Protein AF-E6WS36-F1 (afdb_monomer_lite)

Foldseek 3Di:
DDDDDDDDDDDDDDPPDPPPPVPDPPVVVLVVVLVVLLVLQLPQPVLLVVQDDDPVLVVQLVVCVVVVVPVSNVVSSSVSSSVSLVVQLVVQCVVPVPDDSSRSSVVVSVVRD

Radius of gyration: 26.4 Å; chains: 1; bounding box: 35×74×73 Å

pLDDT: mean 83.9, std 20.29, range [36.88, 98.44]

Sequence (113 aa):
MTALAYHRMPGFGDLSGPRDPQNAPLGDYEADRDAELRDQLAHSPALLGEVALSEDEAQAAARLLRTGDAVGFMALFRTAVDRHIGELVEVRQNDKPWLSESEAVEQLAGVYA

Organism: Pseudoxanthomonas suwonensis (strain 11-1) (NCBI:txid743721)

Structure (mmCIF, N/CA/C/O backbone):
data_AF-E6WS36-F1
#
_entry.id   AF-E6WS36-F1
#
loop_
_atom_site.group_PDB
_atom_site.id
_atom_site.type_symbol
_atom_site.label_atom_id
_atom_site.label_alt_id
_atom_site.label_comp_id
_atom_site.label_asym_id
_atom_site.label_entity_id
_atom_site.label_seq_id
_atom_site.pdbx_PDB_ins_code
_atom_site.Cartn_x
_atom_site.Cartn_y
_atom_site.Cartn_z
_atom_site.occupancy
_atom_site.B_iso_or_equiv
_atom_site.auth_seq_id
_atom_site.auth_comp_id
_atom_site.auth_asym_id
_atom_site.auth_atom_id
_atom_site.pdbx_PDB_model_num
ATOM 1 N N . MET A 1 1 ? 1.726 62.993 -54.994 1.00 44.94 1 MET A N 1
ATOM 2 C CA . MET A 1 1 ? 1.450 63.362 -53.591 1.00 44.94 1 MET A CA 1
ATOM 3 C C . MET A 1 1 ? 0.023 62.961 -53.292 1.00 44.94 1 MET A C 1
ATOM 5 O O . MET A 1 1 ? -0.885 63.592 -53.814 1.00 44.94 1 MET A O 1
ATOM 9 N N . THR A 1 2 ? -0.173 61.899 -52.521 1.00 36.88 2 THR A N 1
ATOM 10 C CA . THR A 1 2 ? -1.513 61.409 -52.188 1.00 36.88 2 THR A CA 1
ATOM 11 C C . THR A 1 2 ? -1.485 60.895 -50.759 1.00 36.88 2 THR A C 1
ATOM 13 O O . THR A 1 2 ? -0.792 59.933 -50.442 1.00 36.88 2 THR A O 1
ATOM 16 N N . ALA A 1 3 ? -2.194 61.621 -49.900 1.00 44.12 3 ALA A N 1
ATOM 17 C CA . ALA A 1 3 ? -2.509 61.246 -48.535 1.00 44.12 3 ALA A CA 1
ATOM 18 C C . ALA A 1 3 ? -3.528 60.098 -48.543 1.00 44.12 3 ALA A C 1
ATOM 20 O O . ALA A 1 3 ? -4.444 60.104 -49.365 1.00 44.12 3 ALA A O 1
ATOM 21 N N . LEU A 1 4 ? -3.407 59.155 -47.607 1.00 43.53 4 LEU A N 1
ATOM 22 C CA . LEU A 1 4 ? -4.475 58.210 -47.295 1.00 43.53 4 LEU A CA 1
ATOM 23 C C . LEU A 1 4 ? -4.832 58.334 -45.813 1.00 43.53 4 LEU A C 1
ATOM 25 O O . LEU A 1 4 ? -4.012 58.078 -44.934 1.00 43.53 4 LEU A O 1
ATOM 29 N N . ALA A 1 5 ? -6.064 58.772 -45.570 1.00 41.62 5 ALA A N 1
ATOM 30 C CA . ALA A 1 5 ? -6.699 58.825 -44.267 1.00 41.62 5 ALA A CA 1
ATOM 31 C C . ALA A 1 5 ? -7.524 57.544 -44.019 1.00 41.62 5 ALA A C 1
ATOM 33 O O . ALA A 1 5 ? -8.239 57.087 -44.905 1.00 41.62 5 ALA A O 1
ATOM 34 N N . TYR A 1 6 ? -7.372 57.007 -42.803 1.00 48.12 6 TYR A N 1
ATOM 35 C CA . TYR A 1 6 ? -8.276 56.220 -41.944 1.00 48.12 6 TYR A CA 1
ATOM 36 C C . TYR A 1 6 ? -9.498 55.473 -42.523 1.00 48.12 6 TYR A C 1
ATOM 38 O O . TYR A 1 6 ? -10.402 56.109 -43.047 1.00 48.12 6 TYR A O 1
ATOM 46 N N . HIS A 1 7 ? -9.635 54.173 -42.180 1.00 45.34 7 HIS A N 1
ATOM 47 C CA . HIS A 1 7 ? -10.832 53.617 -41.500 1.00 45.34 7 HIS A CA 1
ATOM 48 C C . HIS A 1 7 ? -10.666 52.161 -40.957 1.00 45.34 7 HIS A C 1
ATOM 50 O O . HIS A 1 7 ? -10.481 51.226 -41.720 1.00 45.34 7 HIS A O 1
ATOM 56 N N . ARG A 1 8 ? -10.815 52.017 -39.621 1.00 38.88 8 ARG A N 1
ATOM 57 C CA . ARG A 1 8 ? -11.668 51.073 -38.832 1.00 38.88 8 ARG A CA 1
ATOM 58 C C . ARG A 1 8 ? -11.506 49.515 -38.910 1.00 38.88 8 ARG A C 1
ATOM 60 O O . ARG A 1 8 ? -11.895 48.897 -39.886 1.00 38.88 8 ARG A O 1
ATOM 67 N N . MET A 1 9 ? -11.045 48.951 -37.769 1.00 41.97 9 MET A N 1
ATOM 68 C CA . MET A 1 9 ? -11.183 47.616 -37.084 1.00 41.97 9 MET A CA 1
ATOM 69 C C . MET A 1 9 ? -12.448 46.744 -37.358 1.00 41.97 9 MET A C 1
ATOM 71 O O . MET A 1 9 ? -13.386 47.309 -37.918 1.00 41.97 9 MET A O 1
ATOM 75 N N . PRO A 1 10 ? -12.658 45.514 -36.779 1.00 52.25 10 PRO A N 1
ATOM 76 C CA . PRO A 1 10 ? -11.803 44.467 -36.145 1.00 52.25 10 PRO A CA 1
ATOM 77 C C . PRO A 1 10 ? -12.111 43.018 -36.656 1.00 52.25 10 PRO A C 1
ATOM 79 O O . PRO A 1 10 ? -13.050 42.808 -37.418 1.00 52.25 10 PRO A O 1
ATOM 82 N N . GLY A 1 11 ? -11.398 41.988 -36.174 1.00 39.59 11 GLY A N 1
ATOM 83 C CA . GLY A 1 11 ? -11.785 40.581 -36.383 1.00 39.59 11 GLY A CA 1
ATOM 84 C C . GLY A 1 11 ? -11.243 39.636 -35.310 1.00 39.59 11 GLY A C 1
ATOM 85 O O . GLY A 1 11 ? -10.145 39.110 -35.449 1.00 39.59 11 GLY A O 1
ATOM 86 N N . PHE A 1 12 ? -12.021 39.432 -34.243 1.00 51.44 12 PHE A N 1
ATOM 87 C CA . PHE A 1 12 ? -11.914 38.270 -33.357 1.00 51.44 12 PHE A CA 1
ATOM 88 C C . PHE A 1 12 ? -12.264 37.019 -34.178 1.00 51.44 12 PHE A C 1
ATOM 90 O O . PHE A 1 12 ? -13.404 36.876 -34.614 1.00 51.44 12 PHE A O 1
ATOM 97 N N . GLY A 1 13 ? -11.285 36.147 -34.407 1.00 44.06 13 GLY A N 1
ATOM 98 C CA . GLY A 1 13 ? -11.442 34.879 -35.116 1.00 44.06 13 GLY A CA 1
ATOM 99 C C . GLY A 1 13 ? -10.904 33.731 -34.271 1.00 44.06 13 GLY A C 1
ATOM 100 O O . GLY A 1 13 ? -9.740 33.378 -34.387 1.00 44.06 13 GLY A O 1
ATOM 101 N N . ASP A 1 14 ? -11.752 33.255 -33.364 1.00 48.16 14 ASP A N 1
ATOM 102 C CA . ASP A 1 14 ? -11.977 31.843 -33.032 1.00 48.16 14 ASP A CA 1
ATOM 103 C C . ASP A 1 14 ? -10.760 30.883 -33.061 1.00 48.16 14 ASP A C 1
ATOM 105 O O . ASP A 1 14 ? -10.421 30.302 -34.089 1.00 48.16 14 ASP A O 1
ATOM 109 N N . LEU A 1 15 ? -10.142 30.643 -31.895 1.00 53.25 15 LEU A N 1
ATOM 110 C CA . LEU A 1 15 ? -9.179 29.549 -31.670 1.00 53.25 15 LEU A CA 1
ATOM 111 C C . LEU A 1 15 ? -9.887 28.206 -31.399 1.00 53.25 15 LEU A C 1
ATOM 113 O O . LEU A 1 15 ? -9.475 27.440 -30.529 1.00 53.25 15 LEU A O 1
ATOM 117 N N . SER A 1 16 ? -10.949 27.905 -32.142 1.00 54.34 16 SER A N 1
ATOM 118 C CA . SER A 1 16 ? -11.643 26.614 -32.082 1.00 54.34 16 SER A CA 1
ATOM 119 C C . SER A 1 16 ? -11.206 25.732 -33.252 1.00 54.34 16 SER A C 1
ATOM 121 O O . SER A 1 16 ? -11.993 25.380 -34.127 1.00 54.34 16 SER A O 1
ATOM 123 N N . GLY A 1 17 ? -9.914 25.397 -33.295 1.00 52.03 17 GLY A N 1
ATOM 124 C CA . GLY A 1 17 ? -9.429 24.298 -34.130 1.00 52.03 17 GLY A CA 1
ATOM 125 C C . GLY A 1 17 ? -9.800 22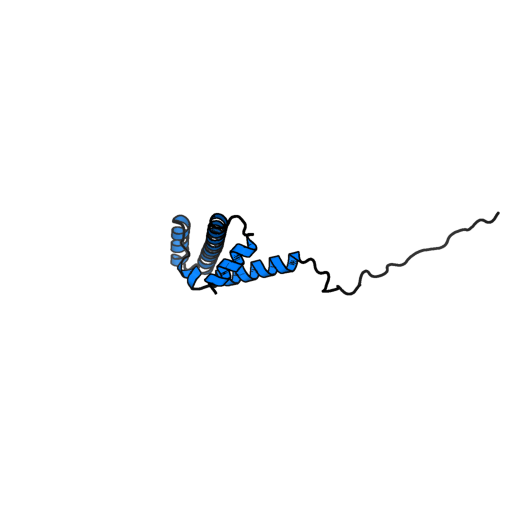.950 -33.493 1.00 52.03 17 GLY A C 1
ATOM 126 O O . GLY A 1 17 ? -9.848 22.866 -32.262 1.00 52.03 17 GLY A O 1
ATOM 127 N N . PRO A 1 18 ? -10.058 21.887 -34.279 1.00 49.50 18 PRO A N 1
ATOM 128 C CA . PRO A 1 18 ? -10.254 20.556 -33.720 1.00 49.50 18 PRO A CA 1
ATOM 129 C C . PRO A 1 18 ? -9.005 20.185 -32.916 1.00 49.50 18 PRO A C 1
ATOM 131 O O . PRO A 1 18 ? -7.895 20.272 -33.437 1.00 49.50 18 PRO A O 1
ATOM 134 N N . ARG A 1 19 ? -9.180 19.802 -31.644 1.00 54.12 19 ARG A N 1
ATOM 135 C CA . ARG A 1 19 ? -8.116 19.171 -30.856 1.00 54.12 19 ARG A CA 1
ATOM 136 C C . ARG A 1 19 ? -7.670 17.941 -31.631 1.00 54.12 19 ARG A C 1
ATOM 138 O O . ARG A 1 19 ? -8.419 16.972 -31.688 1.00 54.12 19 ARG A O 1
ATOM 145 N N . ASP A 1 20 ? -6.513 18.021 -32.272 1.00 51.28 20 ASP A N 1
ATOM 146 C CA . ASP A 1 20 ? -5.893 16.885 -32.933 1.00 51.28 20 ASP A CA 1
ATOM 147 C C . ASP A 1 20 ? -5.527 15.863 -31.844 1.00 51.28 20 ASP A C 1
ATOM 149 O O . ASP A 1 20 ? -4.643 16.142 -31.027 1.00 51.28 20 ASP A O 1
ATOM 153 N N . PRO A 1 21 ? -6.219 14.712 -31.755 1.00 55.44 21 PRO A N 1
ATOM 154 C CA . PRO A 1 21 ? -5.937 13.723 -30.721 1.00 55.44 21 PRO A CA 1
ATOM 155 C C . PRO A 1 21 ? -4.557 13.075 -30.908 1.00 55.44 21 PRO A C 1
ATOM 157 O O . PRO A 1 21 ? -4.088 12.387 -30.010 1.00 55.44 21 PRO A O 1
ATOM 160 N N . GLN A 1 22 ? -3.892 13.295 -32.051 1.00 56.41 22 GLN A N 1
ATOM 161 C CA . GLN A 1 22 ? -2.569 12.745 -32.354 1.00 56.41 22 GLN A CA 1
ATOM 162 C C . GLN A 1 22 ? -1.414 13.597 -31.811 1.00 56.41 22 GLN A C 1
ATOM 164 O O . GLN A 1 22 ? -0.262 13.186 -31.917 1.00 56.41 22 GLN A O 1
ATOM 169 N N . ASN A 1 23 ? -1.707 14.765 -31.230 1.00 50.41 23 ASN A N 1
ATOM 170 C CA . ASN A 1 23 ? -0.701 15.687 -30.699 1.00 50.41 23 ASN A CA 1
ATOM 171 C C . ASN A 1 23 ? -0.951 16.059 -29.227 1.00 50.41 23 ASN A C 1
ATOM 173 O O . ASN A 1 23 ? -0.470 17.089 -28.749 1.00 50.41 23 ASN A O 1
ATOM 177 N N . ALA A 1 24 ? -1.727 15.240 -28.508 1.00 54.91 24 ALA A N 1
ATOM 178 C CA . ALA A 1 24 ? -1.773 15.314 -27.054 1.00 54.91 24 ALA A CA 1
ATOM 179 C C . ALA A 1 24 ? -0.361 15.014 -26.507 1.00 54.91 24 ALA A C 1
ATOM 181 O O . ALA A 1 24 ? 0.271 14.058 -26.967 1.00 54.91 24 ALA A O 1
ATOM 182 N N . PRO A 1 25 ? 0.178 15.838 -25.591 1.00 56.34 25 PRO A N 1
ATOM 183 C CA . PRO A 1 25 ? 1.510 15.618 -25.048 1.00 56.34 25 PRO A CA 1
ATOM 184 C C . PRO A 1 25 ? 1.570 14.229 -24.402 1.00 56.34 25 PRO A C 1
ATOM 186 O O . PRO A 1 25 ? 0.779 13.910 -23.521 1.00 56.34 25 PRO A O 1
ATOM 189 N N . LEU A 1 26 ? 2.525 13.402 -24.841 1.00 57.56 26 LEU A N 1
ATOM 190 C CA . LEU A 1 26 ? 2.718 12.020 -24.369 1.00 57.56 26 LEU A CA 1
ATOM 191 C C . LEU A 1 26 ? 2.852 11.900 -22.836 1.00 57.56 26 LEU A C 1
ATOM 193 O O . LEU A 1 26 ? 2.630 10.823 -22.294 1.00 57.56 26 LEU A O 1
ATOM 197 N N . GLY A 1 27 ? 3.175 12.999 -22.147 1.00 60.12 27 GLY A N 1
ATOM 198 C CA . GLY A 1 27 ? 3.293 13.049 -20.691 1.00 60.12 27 GLY A CA 1
ATOM 199 C C . GLY A 1 27 ? 1.983 12.818 -19.932 1.00 60.12 27 GLY A C 1
ATOM 200 O O . GLY A 1 27 ? 2.039 12.310 -18.817 1.00 60.12 27 GLY A O 1
ATOM 201 N N . ASP A 1 28 ? 0.823 13.121 -20.526 1.00 67.06 28 ASP A N 1
ATOM 202 C CA . ASP A 1 28 ? -0.467 12.907 -19.853 1.00 67.06 28 ASP A CA 1
ATOM 203 C C . ASP A 1 28 ? -0.793 11.399 -19.772 1.00 67.06 28 ASP A C 1
ATOM 205 O O . ASP A 1 28 ? -1.244 10.906 -18.743 1.00 67.06 28 ASP A O 1
ATOM 209 N N . TYR A 1 29 ? -0.454 10.629 -20.813 1.00 72.19 29 TYR A N 1
ATOM 210 C CA . TYR A 1 29 ? -0.730 9.187 -20.873 1.00 72.19 29 TYR A CA 1
ATOM 211 C C . TYR A 1 29 ? 0.127 8.350 -19.917 1.00 72.19 29 TYR A C 1
ATOM 213 O O . TYR A 1 29 ? -0.358 7.371 -19.353 1.00 72.19 29 TYR A O 1
ATOM 221 N N . GLU A 1 30 ? 1.409 8.689 -19.760 1.00 74.69 30 GLU A N 1
ATOM 222 C CA . GLU A 1 30 ? 2.306 7.947 -18.865 1.00 74.69 30 GLU A CA 1
ATOM 223 C C . GLU A 1 30 ? 1.953 8.182 -17.393 1.00 74.69 30 GLU A C 1
ATOM 225 O O . GLU A 1 30 ? 1.969 7.236 -16.606 1.00 74.69 30 GLU A O 1
ATOM 230 N N . ALA A 1 31 ? 1.574 9.413 -17.034 1.00 78.88 31 ALA A N 1
ATOM 231 C CA . ALA A 1 31 ? 1.117 9.744 -15.689 1.00 78.88 31 ALA A CA 1
ATOM 232 C C . ALA A 1 31 ? -0.215 9.054 -15.351 1.00 78.88 31 ALA A C 1
ATOM 234 O O . ALA A 1 31 ? -0.353 8.492 -14.264 1.00 78.88 31 ALA A O 1
ATOM 235 N N . ASP A 1 32 ? -1.163 9.040 -16.294 1.00 86.38 32 ASP A N 1
ATOM 236 C CA . ASP A 1 32 ? -2.447 8.351 -16.125 1.00 86.38 32 ASP A CA 1
ATOM 237 C C . ASP A 1 32 ? -2.251 6.839 -15.930 1.00 86.38 32 ASP A C 1
ATOM 239 O O . ASP A 1 32 ? -2.874 6.232 -15.057 1.00 86.38 32 ASP A O 1
ATOM 243 N N . ARG A 1 33 ? -1.333 6.232 -16.693 1.00 88.88 33 ARG A N 1
ATOM 244 C CA . ARG A 1 33 ? -0.998 4.808 -16.563 1.00 88.88 33 ARG A CA 1
ATOM 245 C C . ARG A 1 33 ? -0.314 4.485 -15.237 1.00 88.88 33 ARG A C 1
ATOM 247 O O . ARG A 1 33 ? -0.640 3.474 -14.625 1.00 88.88 33 ARG A O 1
ATOM 254 N N . ASP A 1 34 ? 0.637 5.303 -14.790 1.00 91.50 34 ASP A N 1
ATOM 255 C CA . ASP A 1 34 ? 1.294 5.093 -13.493 1.00 91.50 34 ASP A CA 1
ATOM 256 C C . ASP A 1 34 ? 0.277 5.163 -12.345 1.00 91.50 34 ASP A C 1
ATOM 258 O O . ASP A 1 34 ? 0.260 4.295 -11.470 1.00 91.50 34 ASP A O 1
ATOM 262 N N . ALA A 1 35 ? -0.634 6.140 -12.396 1.00 92.00 35 ALA A N 1
ATOM 263 C CA . ALA A 1 35 ? -1.718 6.269 -11.430 1.00 92.00 35 ALA A CA 1
ATOM 264 C C . ALA A 1 35 ? -2.638 5.036 -11.425 1.00 92.00 35 ALA A C 1
ATOM 266 O O . ALA A 1 35 ? -2.974 4.536 -10.351 1.00 92.00 35 ALA A O 1
ATOM 267 N N . GLU A 1 36 ? -3.000 4.515 -12.600 1.00 94.56 36 GLU A N 1
ATOM 268 C CA . GLU A 1 36 ? -3.799 3.291 -12.733 1.00 94.56 36 GLU A CA 1
ATOM 269 C C . GLU A 1 36 ? -3.091 2.075 -12.118 1.00 94.56 36 GLU A C 1
ATOM 271 O O . GLU A 1 36 ? -3.692 1.321 -11.354 1.00 94.56 36 GLU A O 1
ATOM 276 N N . LEU A 1 37 ? -1.796 1.900 -12.388 1.00 95.88 37 LEU A N 1
ATOM 277 C CA . LEU A 1 37 ? -1.024 0.774 -11.858 1.00 95.88 37 LEU A CA 1
ATOM 278 C C . LEU A 1 37 ? -0.845 0.861 -10.338 1.00 95.88 37 LEU A C 1
ATOM 280 O O . LEU A 1 37 ? -0.917 -0.154 -9.642 1.00 95.88 37 LEU A O 1
ATOM 284 N N . ARG A 1 38 ? -0.653 2.066 -9.795 1.00 95.75 38 ARG A N 1
ATOM 285 C CA . ARG A 1 38 ? -0.624 2.286 -8.341 1.00 95.75 38 ARG A CA 1
ATOM 286 C C . ARG A 1 38 ? -1.973 2.010 -7.696 1.00 95.75 38 ARG A C 1
ATOM 288 O O . ARG A 1 38 ? -2.011 1.447 -6.603 1.00 95.75 38 ARG A O 1
ATOM 295 N N . ASP A 1 39 ? -3.065 2.373 -8.360 1.00 95.88 39 ASP A N 1
ATOM 296 C CA . ASP A 1 39 ? -4.407 2.038 -7.894 1.00 95.88 39 ASP A CA 1
ATOM 297 C C . ASP A 1 39 ? -4.634 0.520 -7.913 1.00 95.88 39 ASP A C 1
ATOM 299 O O . ASP A 1 39 ? -5.104 -0.043 -6.926 1.00 95.88 39 ASP A O 1
ATOM 303 N N . GLN A 1 40 ? -4.198 -0.180 -8.964 1.00 95.62 40 GLN A N 1
ATOM 304 C CA . GLN A 1 40 ? -4.241 -1.643 -9.018 1.00 95.62 40 GLN A CA 1
ATOM 305 C C . GLN A 1 40 ? -3.460 -2.277 -7.857 1.00 95.62 40 GLN A C 1
ATOM 307 O O . GLN A 1 40 ? -3.974 -3.164 -7.173 1.00 95.62 40 GLN A O 1
ATOM 312 N N . LEU A 1 41 ? -2.237 -1.805 -7.599 1.00 96.62 41 LEU A N 1
ATOM 313 C CA . LEU A 1 41 ? -1.407 -2.268 -6.484 1.00 96.62 41 LEU A CA 1
ATOM 314 C C . LEU A 1 41 ? -2.098 -2.054 -5.134 1.00 96.62 41 LEU A C 1
ATOM 316 O O . LEU A 1 41 ? -2.132 -2.966 -4.308 1.00 96.62 41 LEU A O 1
ATOM 320 N N . ALA A 1 42 ? -2.705 -0.884 -4.936 1.00 96.00 42 ALA A N 1
ATOM 321 C CA . ALA A 1 42 ? -3.423 -0.538 -3.714 1.00 96.00 42 ALA A CA 1
ATOM 322 C C . ALA A 1 42 ? -4.628 -1.443 -3.419 1.00 96.00 42 ALA A C 1
ATOM 324 O O . ALA A 1 42 ? -5.061 -1.539 -2.270 1.00 96.00 42 ALA A O 1
ATOM 325 N N . HIS A 1 43 ? -5.159 -2.110 -4.442 1.00 95.75 43 HIS A N 1
ATOM 326 C CA . HIS A 1 43 ? -6.286 -3.030 -4.333 1.00 95.75 43 HIS A CA 1
ATOM 327 C C . HIS A 1 43 ? -5.878 -4.508 -4.436 1.00 95.75 43 HIS A C 1
ATOM 329 O O . HIS A 1 43 ? -6.745 -5.381 -4.353 1.00 95.75 43 HIS A O 1
ATOM 335 N N . SER A 1 44 ? -4.583 -4.818 -4.577 1.00 97.06 44 SER A N 1
ATOM 336 C CA . SER A 1 44 ? -4.098 -6.198 -4.643 1.00 97.06 44 SER A CA 1
ATOM 337 C C . SER A 1 44 ? -4.191 -6.887 -3.274 1.00 97.06 44 SER A C 1
ATOM 339 O O . SER A 1 44 ? -3.528 -6.457 -2.328 1.00 97.06 44 SER A O 1
ATOM 341 N N . PRO A 1 45 ? -4.937 -8.002 -3.131 1.00 95.69 45 PRO A N 1
ATOM 342 C CA . PRO A 1 45 ? -5.041 -8.713 -1.856 1.00 95.69 45 PRO A CA 1
ATOM 343 C C . PRO A 1 45 ? -3.699 -9.232 -1.331 1.00 95.69 45 PRO A C 1
ATOM 345 O O . PRO A 1 45 ? -3.499 -9.283 -0.120 1.00 95.69 45 PRO A O 1
ATOM 348 N N . ALA A 1 46 ? -2.791 -9.618 -2.235 1.00 96.19 46 ALA A N 1
ATOM 349 C CA . ALA A 1 46 ? -1.461 -10.092 -1.870 1.00 96.19 46 ALA A CA 1
ATOM 350 C C . ALA A 1 46 ? -0.630 -8.960 -1.252 1.00 96.19 46 ALA A C 1
ATOM 352 O O . ALA A 1 46 ? -0.103 -9.131 -0.157 1.00 96.19 46 ALA A O 1
ATOM 353 N N . LEU A 1 47 ? -0.620 -7.780 -1.884 1.00 96.38 47 LEU A N 1
ATOM 354 C CA . LEU A 1 47 ? 0.069 -6.601 -1.354 1.00 96.38 47 LEU A CA 1
ATOM 355 C C . LEU A 1 47 ? -0.540 -6.153 -0.023 1.00 96.38 47 LEU A C 1
ATOM 357 O O . LEU A 1 47 ? 0.177 -5.907 0.941 1.00 96.38 47 LEU A O 1
ATOM 361 N N . LEU A 1 48 ? -1.873 -6.107 0.066 1.00 95.56 48 LEU A N 1
ATOM 362 C CA . LEU A 1 48 ? -2.577 -5.722 1.292 1.00 95.56 48 LEU A CA 1
ATOM 363 C C . LEU A 1 48 ? -2.258 -6.642 2.482 1.00 95.56 48 LEU A C 1
ATOM 365 O O . LEU A 1 48 ? -2.290 -6.186 3.624 1.00 95.56 48 LEU A O 1
ATOM 369 N N . GLY A 1 49 ? -1.945 -7.915 2.229 1.00 94.62 49 GLY A N 1
ATOM 370 C CA . GLY A 1 49 ? -1.524 -8.870 3.256 1.00 94.62 49 GLY A CA 1
ATOM 371 C C . GLY A 1 49 ? -0.107 -8.640 3.795 1.00 94.62 49 GLY A C 1
ATOM 372 O O . GLY A 1 49 ? 0.223 -9.166 4.857 1.00 94.62 49 GLY A O 1
ATOM 373 N N . GLU A 1 50 ? 0.713 -7.861 3.090 1.00 96.38 50 GLU A N 1
ATOM 374 C CA . GLU A 1 50 ? 2.115 -7.582 3.429 1.00 96.38 50 GLU A CA 1
ATOM 375 C C . GLU A 1 50 ? 2.297 -6.229 4.136 1.00 96.38 50 GLU A C 1
ATOM 377 O O . GLU A 1 50 ? 3.323 -6.002 4.781 1.00 96.38 50 GLU A O 1
ATOM 382 N N . VAL A 1 51 ? 1.292 -5.345 4.075 1.00 96.56 51 VAL A N 1
ATOM 383 C CA . VAL A 1 51 ? 1.355 -4.003 4.671 1.00 96.56 51 VAL A CA 1
ATOM 384 C C . VAL A 1 51 ? 1.550 -4.086 6.183 1.00 96.56 51 VAL A C 1
ATOM 386 O O . VAL A 1 51 ? 0.668 -4.504 6.937 1.00 96.56 51 VAL A O 1
ATOM 389 N N . ALA A 1 52 ? 2.704 -3.602 6.633 1.00 95.31 52 ALA A N 1
ATOM 390 C CA . ALA A 1 52 ? 3.034 -3.460 8.041 1.00 95.31 52 ALA A CA 1
ATOM 391 C C . ALA A 1 52 ? 2.838 -2.011 8.503 1.00 95.31 52 ALA A C 1
ATOM 393 O O . ALA A 1 52 ? 3.312 -1.063 7.870 1.00 95.31 52 ALA A O 1
ATOM 394 N N . LEU A 1 53 ? 2.165 -1.849 9.644 1.00 95.88 53 LEU A N 1
ATOM 395 C CA . LEU A 1 53 ? 2.053 -0.566 10.331 1.00 95.88 53 LEU A CA 1
ATOM 396 C C . LEU A 1 53 ? 3.279 -0.338 11.217 1.00 95.88 53 LEU A C 1
ATOM 398 O O . LEU A 1 53 ? 3.747 -1.262 11.888 1.00 95.88 53 LEU A O 1
ATOM 402 N N . SER A 1 54 ? 3.758 0.903 11.265 1.00 95.94 54 SER A N 1
ATOM 403 C CA . SER A 1 54 ? 4.689 1.330 12.309 1.00 95.94 54 SER A CA 1
ATOM 404 C C . SER A 1 54 ? 4.031 1.245 13.692 1.00 95.94 54 SER A C 1
ATOM 406 O O . SER A 1 54 ? 2.810 1.120 13.814 1.00 95.94 54 SER A O 1
ATOM 408 N N . GLU A 1 55 ? 4.825 1.326 14.761 1.00 97.44 55 GLU A N 1
ATOM 409 C CA . GLU A 1 55 ? 4.283 1.283 16.125 1.00 97.44 55 GLU A CA 1
ATOM 410 C C . GLU A 1 55 ? 3.265 2.411 16.370 1.00 97.44 55 GLU A C 1
ATOM 412 O O . GLU A 1 55 ? 2.172 2.160 16.883 1.00 97.44 55 GLU A O 1
ATOM 417 N N . ASP A 1 56 ? 3.576 3.630 15.929 1.00 97.56 56 ASP A N 1
ATOM 418 C CA . ASP A 1 56 ? 2.693 4.791 16.066 1.00 97.56 56 ASP A CA 1
ATOM 419 C C . ASP A 1 56 ? 1.408 4.633 15.233 1.00 97.56 56 ASP A C 1
ATOM 421 O O . ASP A 1 56 ? 0.304 4.909 15.716 1.00 97.56 56 ASP A O 1
ATOM 425 N N . GLU A 1 57 ? 1.525 4.130 13.998 1.00 97.69 57 GLU A N 1
ATOM 426 C CA . GLU A 1 57 ? 0.378 3.826 13.133 1.00 97.69 57 GLU A CA 1
ATOM 427 C C . GLU A 1 57 ? -0.513 2.742 13.755 1.00 97.69 57 GLU A C 1
ATOM 429 O O . GLU A 1 57 ? -1.738 2.868 13.747 1.00 97.69 57 GLU A O 1
ATOM 434 N N . ALA A 1 58 ? 0.078 1.706 14.356 1.00 97.62 58 ALA A N 1
ATOM 435 C CA . ALA A 1 58 ? -0.648 0.632 15.024 1.00 97.62 58 ALA A CA 1
ATOM 436 C C . ALA A 1 58 ? -1.387 1.129 16.278 1.00 97.62 58 ALA A C 1
ATOM 438 O O . ALA A 1 58 ? -2.543 0.758 16.510 1.00 97.62 58 ALA A O 1
ATOM 439 N N . GLN A 1 59 ? -0.768 2.009 17.071 1.00 98.19 59 GLN A N 1
ATOM 440 C CA . GLN A 1 59 ? -1.424 2.643 18.218 1.00 98.19 59 GLN A CA 1
ATOM 441 C C . GLN A 1 59 ? -2.613 3.511 17.778 1.00 98.19 59 GLN A C 1
ATOM 443 O O . GLN A 1 59 ? -3.696 3.445 18.377 1.00 98.19 59 GLN A O 1
ATOM 448 N N . ALA A 1 60 ? -2.440 4.298 16.713 1.00 97.88 60 ALA A N 1
ATOM 449 C CA . ALA A 1 60 ? -3.506 5.107 16.136 1.00 97.88 60 ALA A CA 1
ATOM 450 C C . ALA A 1 60 ? -4.641 4.233 15.575 1.00 97.88 60 ALA A C 1
ATOM 452 O O . ALA A 1 60 ? -5.809 4.467 15.897 1.00 97.88 60 ALA A O 1
ATOM 453 N N . ALA A 1 61 ? -4.313 3.172 14.836 1.00 97.69 61 ALA A N 1
ATOM 454 C CA . ALA A 1 61 ? -5.266 2.193 14.325 1.00 97.69 61 ALA A CA 1
ATOM 455 C C . ALA A 1 61 ? -6.084 1.544 15.455 1.00 97.69 61 ALA A C 1
ATOM 457 O O . ALA A 1 61 ? -7.315 1.527 15.403 1.00 97.69 61 ALA A O 1
ATOM 458 N N . ALA A 1 62 ? -5.428 1.093 16.528 1.00 97.88 62 ALA A N 1
ATOM 459 C CA . ALA A 1 62 ? -6.097 0.513 17.693 1.00 97.88 62 ALA A CA 1
ATOM 460 C C . ALA A 1 62 ? -7.062 1.502 18.366 1.00 97.88 62 ALA A C 1
ATOM 462 O O . ALA A 1 62 ? -8.154 1.126 18.807 1.00 97.88 62 ALA A O 1
ATOM 463 N N . ARG A 1 63 ? -6.690 2.787 18.436 1.00 98.44 63 ARG A N 1
ATOM 464 C CA . ARG A 1 63 ? -7.581 3.838 18.938 1.00 98.44 63 ARG A CA 1
ATOM 465 C C . ARG A 1 63 ? -8.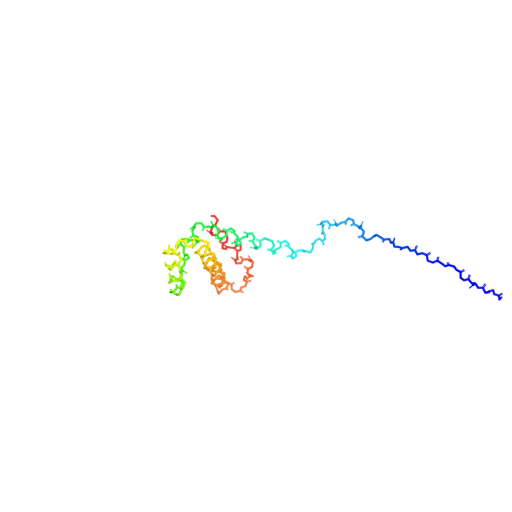812 3.998 18.047 1.00 98.44 63 ARG A C 1
ATOM 467 O O . ARG A 1 63 ? -9.909 4.003 18.598 1.00 98.44 63 ARG A O 1
ATOM 474 N N . LEU A 1 64 ? -8.627 4.104 16.732 1.00 98.38 64 LEU A N 1
ATOM 475 C CA . LEU A 1 64 ? -9.701 4.307 15.753 1.00 98.38 64 LEU A CA 1
ATOM 476 C C . LEU A 1 64 ? -10.700 3.143 15.756 1.00 98.38 64 LEU A C 1
ATOM 478 O O . LEU A 1 64 ? -11.909 3.366 15.817 1.00 98.38 64 LEU A O 1
ATOM 482 N N . LEU A 1 65 ? -10.201 1.904 15.809 1.00 97.25 65 LEU A N 1
ATOM 483 C CA . LEU A 1 65 ? -11.033 0.701 15.912 1.00 97.25 65 LEU A CA 1
ATOM 484 C C . LEU A 1 65 ? -11.877 0.698 17.191 1.00 97.25 65 LEU A C 1
ATOM 486 O O . LEU A 1 65 ? -13.077 0.436 17.147 1.00 97.25 65 LEU A O 1
ATOM 490 N N . ARG A 1 66 ? -11.279 1.045 18.336 1.00 98.12 66 ARG A N 1
ATOM 491 C CA . ARG A 1 66 ? -11.989 1.109 19.623 1.00 98.12 66 ARG A CA 1
ATOM 492 C C . ARG A 1 66 ? -13.073 2.187 19.649 1.00 98.12 66 ARG A C 1
ATOM 494 O O . ARG A 1 66 ? -14.080 2.007 20.326 1.00 98.12 66 ARG A O 1
ATOM 501 N N . THR A 1 67 ? -12.869 3.305 18.957 1.00 97.56 67 THR A N 1
ATOM 502 C CA . THR A 1 67 ? -13.870 4.378 18.857 1.00 97.56 67 THR A CA 1
ATOM 503 C C . THR A 1 67 ? -14.901 4.142 17.754 1.00 97.56 67 THR A C 1
ATOM 505 O O . THR A 1 67 ? -15.833 4.931 17.638 1.00 97.56 67 THR A O 1
ATOM 508 N N . GLY A 1 68 ? -14.756 3.078 16.955 1.00 97.62 68 GLY A N 1
ATOM 509 C CA . GLY A 1 68 ? -15.630 2.793 15.816 1.00 97.62 68 GLY A CA 1
ATOM 510 C C . GLY A 1 68 ? -15.448 3.757 14.639 1.00 97.62 68 GLY A C 1
ATOM 511 O O . GLY A 1 68 ? -16.346 3.880 13.810 1.00 97.62 68 GLY A O 1
ATOM 512 N N . ASP A 1 69 ? -14.309 4.450 14.557 1.00 98.12 69 ASP A N 1
ATOM 513 C CA . ASP A 1 69 ? -14.021 5.400 13.480 1.00 98.12 69 ASP A CA 1
ATOM 514 C C . ASP A 1 69 ? -13.443 4.669 12.262 1.00 98.12 69 ASP A C 1
ATOM 516 O O . ASP A 1 69 ? -12.231 4.611 12.040 1.00 98.12 69 ASP A O 1
ATOM 520 N N . ALA A 1 70 ? -14.342 4.066 11.482 1.00 97.31 70 ALA A N 1
ATOM 521 C CA . ALA A 1 70 ? -13.978 3.319 10.283 1.00 97.31 70 ALA A CA 1
ATOM 522 C C . ALA A 1 70 ? -13.360 4.216 9.198 1.00 97.31 70 ALA A C 1
ATOM 524 O O . ALA A 1 70 ? -12.447 3.783 8.502 1.00 97.31 70 ALA A O 1
ATOM 525 N N . VAL A 1 71 ? -13.817 5.466 9.063 1.00 98.00 71 VAL A N 1
ATOM 526 C CA . VAL A 1 71 ? -13.298 6.396 8.048 1.00 98.00 71 VAL A CA 1
ATOM 527 C C . VAL A 1 71 ? -11.857 6.772 8.371 1.00 98.00 71 VAL A C 1
ATOM 529 O O . VAL A 1 71 ? -10.992 6.684 7.500 1.00 98.00 71 VAL A O 1
ATOM 532 N N . GLY A 1 72 ? -11.579 7.123 9.630 1.00 97.88 72 GLY A N 1
ATOM 533 C CA . GLY A 1 72 ? -10.224 7.419 10.080 1.00 97.88 72 GLY A CA 1
ATOM 534 C C . GLY A 1 72 ? -9.295 6.212 9.952 1.00 97.88 72 GLY A C 1
ATOM 535 O O . GLY A 1 72 ? -8.162 6.359 9.497 1.00 97.88 72 GLY A O 1
ATOM 536 N N . PHE A 1 73 ? -9.777 5.009 10.288 1.00 98.12 73 PHE A N 1
ATOM 537 C CA . PHE A 1 73 ? -8.996 3.782 10.112 1.00 98.12 73 PHE A CA 1
ATOM 538 C C . PHE A 1 73 ? -8.651 3.532 8.640 1.00 98.12 73 PHE A C 1
ATOM 540 O O . PHE A 1 73 ? -7.490 3.285 8.325 1.00 98.12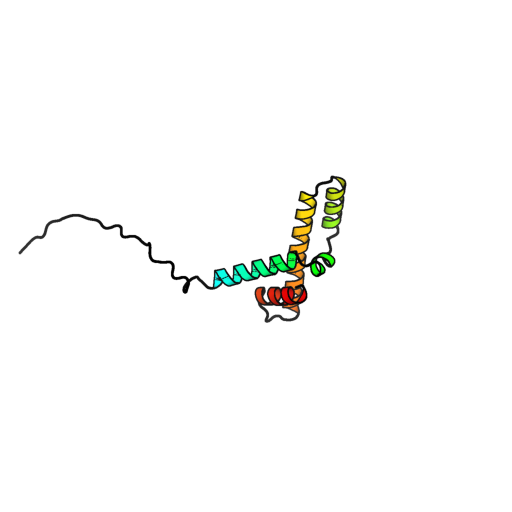 73 PHE A O 1
ATOM 547 N N . MET A 1 74 ? -9.627 3.644 7.734 1.00 96.88 74 MET A N 1
ATOM 548 C CA . MET A 1 74 ? -9.396 3.439 6.302 1.00 96.88 74 MET A CA 1
ATOM 549 C C . MET A 1 74 ? -8.439 4.478 5.716 1.00 96.88 74 MET A C 1
ATOM 551 O O . MET A 1 74 ? -7.607 4.124 4.887 1.00 96.88 74 MET A O 1
ATOM 555 N N . ALA A 1 75 ? -8.504 5.735 6.164 1.00 97.75 75 ALA A N 1
ATOM 556 C CA . ALA A 1 75 ? -7.561 6.768 5.743 1.00 97.75 75 ALA A CA 1
ATOM 557 C C . ALA A 1 75 ? -6.127 6.460 6.207 1.00 97.75 75 ALA A C 1
ATOM 559 O O . ALA A 1 75 ? -5.196 6.541 5.411 1.00 97.75 75 ALA A O 1
ATOM 560 N N . LEU A 1 76 ? -5.950 6.054 7.471 1.00 98.06 76 LEU A N 1
ATOM 561 C CA . LEU A 1 76 ? -4.647 5.631 7.992 1.00 98.06 76 LEU A CA 1
ATOM 562 C C . LEU A 1 76 ? -4.109 4.425 7.219 1.00 98.06 76 LEU A C 1
ATOM 564 O O . LEU A 1 76 ? -2.949 4.417 6.814 1.00 98.06 76 LEU A O 1
ATOM 568 N N . PHE A 1 77 ? -4.958 3.424 6.989 1.00 97.06 77 PHE A N 1
ATOM 569 C CA . PHE A 1 77 ? -4.563 2.222 6.271 1.00 97.06 77 PHE A CA 1
ATOM 570 C C . PHE A 1 77 ? -4.208 2.524 4.809 1.00 97.06 77 PHE A C 1
ATOM 572 O O . PHE A 1 77 ? -3.200 2.023 4.323 1.00 97.06 77 PHE A O 1
ATOM 579 N N . ARG A 1 78 ? -4.951 3.410 4.129 1.00 96.56 78 ARG A N 1
ATOM 580 C CA . ARG A 1 78 ? -4.619 3.861 2.768 1.00 96.56 78 ARG A CA 1
ATOM 581 C C . ARG A 1 78 ? -3.231 4.500 2.710 1.00 96.56 78 ARG A C 1
ATOM 583 O O . ARG A 1 78 ? -2.449 4.137 1.839 1.00 96.56 78 ARG A O 1
ATOM 590 N N . THR A 1 79 ? -2.906 5.371 3.665 1.00 97.50 79 THR A N 1
ATOM 591 C CA . THR A 1 79 ? -1.572 5.979 3.767 1.00 97.50 79 THR A CA 1
ATOM 592 C C . THR A 1 79 ? -0.479 4.927 3.962 1.0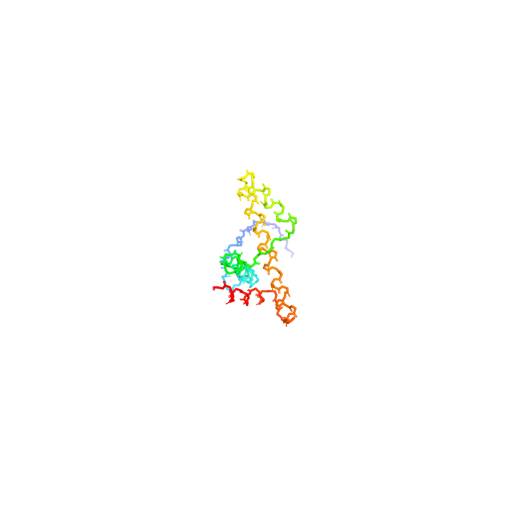0 97.50 79 THR A C 1
ATOM 594 O O . THR A 1 79 ? 0.578 5.022 3.342 1.00 97.50 79 THR A O 1
ATOM 597 N N . ALA A 1 80 ? -0.726 3.904 4.786 1.00 97.94 80 ALA A N 1
ATOM 598 C CA . ALA A 1 80 ? 0.228 2.813 4.986 1.00 97.94 80 ALA A CA 1
ATOM 599 C C . ALA A 1 80 ? 0.442 1.983 3.708 1.00 97.94 80 ALA A C 1
ATOM 601 O O . ALA A 1 80 ? 1.574 1.615 3.405 1.00 97.94 80 ALA A O 1
ATOM 602 N N . VAL A 1 81 ? -0.620 1.737 2.933 1.00 97.75 81 VAL A N 1
ATOM 603 C CA . VAL A 1 81 ? -0.536 1.082 1.616 1.00 97.75 81 VAL A CA 1
ATOM 604 C C . VAL A 1 81 ? 0.312 1.910 0.649 1.00 97.75 81 VAL A C 1
ATOM 606 O O . VAL A 1 81 ? 1.223 1.370 0.030 1.00 97.75 81 VAL A O 1
ATOM 609 N N . ASP A 1 82 ? 0.064 3.219 0.545 1.00 97.00 82 ASP A N 1
ATOM 610 C CA . ASP A 1 82 ? 0.823 4.099 -0.357 1.00 97.00 82 ASP A CA 1
ATOM 611 C C . ASP A 1 82 ? 2.307 4.167 0.021 1.00 97.00 82 ASP A C 1
ATOM 613 O O . ASP A 1 82 ? 3.177 4.086 -0.850 1.00 97.00 82 ASP A O 1
ATOM 617 N N . ARG A 1 83 ? 2.603 4.241 1.325 1.00 97.31 83 ARG A N 1
ATOM 618 C CA . ARG A 1 83 ? 3.972 4.146 1.844 1.00 97.31 83 ARG A CA 1
ATOM 619 C C . ARG A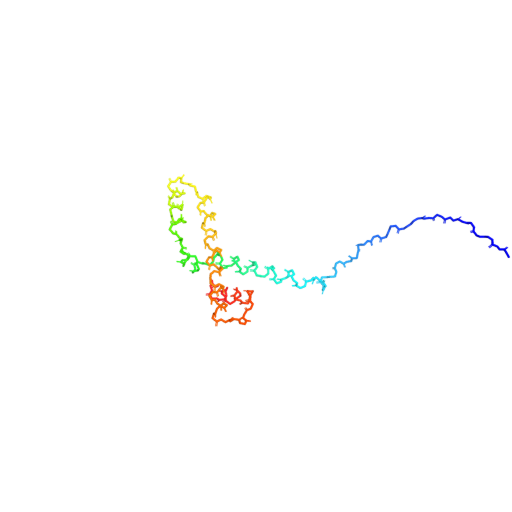 1 83 ? 4.619 2.820 1.444 1.00 97.31 83 ARG A C 1
ATOM 621 O O . ARG A 1 83 ? 5.733 2.827 0.931 1.00 97.31 83 ARG A O 1
ATOM 628 N N . HIS A 1 84 ? 3.922 1.704 1.645 1.00 97.81 84 HIS A N 1
ATOM 629 C CA . HIS A 1 84 ? 4.450 0.380 1.329 1.00 97.81 84 HIS A CA 1
ATOM 630 C C . HIS A 1 84 ? 4.735 0.202 -0.171 1.00 97.81 84 HIS A C 1
ATOM 632 O O . HIS A 1 84 ? 5.781 -0.326 -0.539 1.00 97.81 84 HIS A O 1
ATOM 638 N N . ILE A 1 85 ? 3.860 0.709 -1.048 1.00 96.94 85 ILE A N 1
ATOM 639 C CA . ILE A 1 85 ? 4.111 0.739 -2.498 1.00 96.94 85 ILE A CA 1
ATOM 640 C C . ILE A 1 85 ? 5.392 1.530 -2.800 1.00 96.94 85 ILE A C 1
ATOM 642 O O . ILE A 1 85 ? 6.232 1.057 -3.564 1.00 96.94 85 ILE A O 1
ATOM 646 N N . GLY A 1 86 ? 5.572 2.699 -2.177 1.00 96.62 86 GLY A N 1
ATOM 647 C CA . GLY A 1 86 ? 6.792 3.501 -2.316 1.00 96.62 86 GLY A CA 1
ATOM 648 C C . GLY A 1 86 ? 8.058 2.756 -1.879 1.00 96.62 86 GLY A C 1
ATOM 649 O O . GLY A 1 86 ? 9.048 2.757 -2.605 1.00 96.62 86 GLY A O 1
ATOM 650 N N . GLU A 1 87 ? 8.011 2.055 -0.745 1.00 97.38 87 GLU A N 1
ATOM 651 C CA . GLU A 1 87 ? 9.122 1.230 -0.248 1.00 97.38 87 GLU A CA 1
ATOM 652 C C . GLU A 1 87 ? 9.473 0.095 -1.223 1.00 97.38 87 GLU A C 1
ATOM 654 O O . GLU A 1 87 ? 10.646 -0.144 -1.507 1.00 97.38 87 GLU A O 1
ATOM 659 N N . LEU A 1 88 ? 8.472 -0.592 -1.786 1.00 97.50 88 LEU A N 1
ATOM 660 C CA . LEU A 1 88 ? 8.691 -1.650 -2.779 1.00 97.50 88 LEU A CA 1
ATOM 661 C C . LEU A 1 88 ? 9.316 -1.111 -4.071 1.00 97.50 88 LEU A C 1
ATOM 663 O O . LEU A 1 88 ? 10.187 -1.763 -4.657 1.00 97.50 88 LEU A O 1
ATOM 667 N N . VAL A 1 89 ? 8.884 0.072 -4.515 1.00 96.88 89 VAL A N 1
ATOM 668 C CA . VAL A 1 89 ? 9.465 0.770 -5.669 1.00 96.88 89 VAL A CA 1
ATOM 669 C C . VAL A 1 89 ? 10.926 1.118 -5.395 1.00 96.88 89 VAL A C 1
ATOM 671 O O . VAL A 1 89 ? 11.788 0.808 -6.218 1.00 96.88 89 VAL A O 1
ATOM 674 N N . GLU A 1 90 ? 11.225 1.674 -4.221 1.00 97.19 90 GLU A N 1
ATOM 675 C CA . GLU A 1 90 ? 12.588 2.021 -3.817 1.00 97.19 90 GLU A CA 1
ATOM 676 C C . GLU A 1 90 ? 13.491 0.781 -3.757 1.00 97.19 90 GLU A C 1
ATOM 678 O O . GLU A 1 90 ? 14.581 0.777 -4.329 1.00 97.19 90 GLU A O 1
ATOM 683 N N . VAL A 1 91 ? 13.032 -0.312 -3.137 1.00 96.94 91 VAL A N 1
ATOM 684 C CA . VAL A 1 91 ? 13.761 -1.592 -3.110 1.00 96.94 91 VAL A CA 1
ATOM 685 C C . VAL A 1 91 ? 14.046 -2.077 -4.530 1.00 96.94 91 VAL A C 1
ATOM 687 O O . VAL A 1 91 ? 15.176 -2.451 -4.847 1.00 96.94 91 VAL A O 1
ATOM 690 N N . ARG A 1 92 ? 13.051 -2.017 -5.421 1.00 95.38 92 ARG A N 1
ATOM 691 C CA . ARG A 1 92 ? 13.215 -2.450 -6.812 1.00 95.38 92 ARG A CA 1
ATOM 692 C C . ARG A 1 92 ? 14.229 -1.594 -7.572 1.00 95.38 92 ARG A C 1
ATOM 694 O O . ARG A 1 92 ? 14.999 -2.143 -8.361 1.00 95.38 92 ARG A O 1
ATOM 701 N N . GLN A 1 93 ? 14.237 -0.282 -7.351 1.00 96.00 93 GLN A N 1
ATOM 702 C CA . GLN A 1 93 ? 15.216 0.628 -7.947 1.00 96.00 93 GLN A CA 1
ATOM 703 C C . GLN A 1 93 ? 16.612 0.430 -7.356 1.00 96.00 93 GLN A C 1
ATOM 705 O O . GLN A 1 93 ? 17.591 0.480 -8.092 1.00 96.00 93 GLN A O 1
ATOM 710 N N . ASN A 1 94 ? 16.730 0.120 -6.066 1.00 96.12 94 ASN A N 1
ATOM 711 C CA . ASN A 1 94 ? 18.014 -0.227 -5.458 1.00 96.12 94 ASN A CA 1
ATOM 712 C C . ASN A 1 94 ? 18.598 -1.516 -6.065 1.00 96.12 94 ASN A C 1
ATOM 714 O O . ASN A 1 94 ? 19.795 -1.571 -6.353 1.00 96.12 94 ASN A O 1
ATOM 718 N N . ASP A 1 95 ? 17.757 -2.520 -6.333 1.00 96.25 95 ASP A N 1
ATOM 719 C CA . ASP A 1 95 ? 18.164 -3.760 -7.009 1.00 96.25 95 ASP A CA 1
ATOM 720 C C . ASP A 1 95 ? 18.505 -3.545 -8.492 1.00 96.25 95 ASP A C 1
ATOM 722 O O . ASP A 1 95 ? 19.373 -4.222 -9.053 1.00 96.25 95 ASP A O 1
ATOM 726 N N . LYS A 1 96 ? 17.805 -2.616 -9.154 1.00 95.50 96 LYS A N 1
ATOM 727 C CA . LYS A 1 96 ? 17.968 -2.293 -10.577 1.00 95.50 96 LYS A CA 1
ATOM 728 C C . LYS A 1 96 ? 18.008 -0.769 -10.783 1.00 95.50 96 LYS A C 1
ATOM 730 O O . LYS A 1 96 ? 17.015 -0.196 -11.236 1.00 95.50 96 LYS A O 1
ATOM 735 N N . PRO A 1 97 ? 19.163 -0.114 -10.548 1.00 94.56 97 PRO A N 1
ATOM 736 C CA . PRO A 1 97 ? 19.273 1.354 -10.542 1.00 94.56 97 PRO A CA 1
ATOM 737 C C . PRO A 1 97 ? 19.005 2.045 -11.880 1.00 94.56 97 PRO A C 1
ATOM 739 O O . PRO A 1 97 ? 18.938 3.268 -11.946 1.00 94.56 97 PRO A O 1
ATOM 742 N N . TRP A 1 98 ? 18.911 1.275 -12.964 1.00 93.44 98 TRP A N 1
ATOM 743 C CA . TRP A 1 98 ? 18.596 1.783 -14.296 1.00 93.44 98 TRP A CA 1
ATOM 744 C C . TRP A 1 98 ? 17.092 1.858 -14.582 1.00 93.44 98 TRP A C 1
ATOM 746 O O . TRP A 1 98 ? 16.736 2.370 -15.639 1.00 93.44 98 TRP A O 1
ATOM 756 N N . LEU A 1 99 ? 16.228 1.326 -13.705 1.00 93.38 99 LEU A N 1
ATOM 757 C CA . LEU A 1 99 ? 14.779 1.428 -13.876 1.00 93.38 99 LEU A CA 1
ATOM 758 C C . LEU A 1 99 ? 14.284 2.824 -13.512 1.00 93.38 99 LEU A C 1
ATOM 760 O O . LEU A 1 99 ? 14.626 3.360 -12.454 1.00 93.38 99 LEU A O 1
ATOM 764 N N . SER A 1 100 ? 13.408 3.375 -14.350 1.00 93.81 100 SER A N 1
ATOM 765 C CA . SER A 1 100 ? 12.592 4.515 -13.941 1.00 93.81 100 SER A CA 1
ATOM 766 C C . SER A 1 100 ? 11.615 4.112 -12.826 1.00 93.81 100 SER A C 1
ATOM 768 O O . SER A 1 100 ? 11.388 2.931 -12.551 1.00 93.81 100 SER A O 1
ATOM 770 N N . GLU A 1 101 ? 11.022 5.104 -12.162 1.00 93.50 101 GLU A N 1
ATOM 771 C CA . GLU A 1 101 ? 9.982 4.857 -11.156 1.00 93.50 101 GLU A CA 1
ATOM 772 C C . GLU A 1 101 ? 8.759 4.165 -11.775 1.00 93.50 101 GLU A C 1
ATOM 774 O O . GLU A 1 101 ? 8.297 3.152 -11.254 1.00 93.50 101 GLU A O 1
ATOM 779 N N . SER A 1 102 ? 8.304 4.641 -12.936 1.00 92.75 102 SER A N 1
ATOM 780 C CA . SER A 1 102 ? 7.163 4.067 -13.655 1.00 92.75 102 SER A CA 1
ATOM 781 C C . SER A 1 102 ? 7.413 2.628 -14.118 1.00 92.75 102 SER A C 1
ATOM 783 O O . SER A 1 102 ? 6.533 1.777 -14.005 1.00 92.75 102 SER A O 1
ATOM 785 N N . GLU A 1 103 ? 8.629 2.303 -14.568 1.00 94.94 103 GLU A N 1
ATOM 786 C CA . GLU A 1 103 ? 9.006 0.929 -14.929 1.00 94.94 103 GLU A CA 1
ATOM 787 C C . GLU A 1 103 ? 9.055 0.005 -13.702 1.00 94.94 103 GLU A C 1
ATOM 789 O O . GLU A 1 103 ? 8.730 -1.184 -13.793 1.00 94.94 103 GLU A O 1
ATOM 794 N N . ALA A 1 104 ? 9.469 0.526 -12.542 1.00 96.00 104 ALA A N 1
ATOM 795 C CA . ALA A 1 104 ? 9.443 -0.224 -11.292 1.00 96.00 104 ALA A CA 1
ATOM 796 C C . ALA A 1 104 ? 8.000 -0.501 -10.840 1.00 96.00 104 ALA A C 1
ATOM 798 O O . ALA A 1 104 ? 7.693 -1.643 -10.490 1.00 96.00 104 ALA A O 1
ATOM 799 N N . VAL A 1 105 ? 7.113 0.498 -10.916 1.00 96.31 105 VAL A N 1
ATOM 800 C CA . VAL A 1 105 ? 5.673 0.355 -10.641 1.00 96.31 105 VAL A CA 1
ATOM 801 C C . VAL A 1 105 ? 5.039 -0.675 -11.576 1.00 96.31 105 VAL A C 1
ATOM 803 O O . VAL A 1 105 ? 4.354 -1.580 -11.105 1.00 96.31 105 VAL A O 1
ATOM 806 N N . GLU A 1 106 ? 5.321 -0.617 -12.878 1.00 95.62 106 GLU A N 1
ATOM 807 C CA . GLU A 1 106 ? 4.809 -1.588 -13.851 1.00 95.62 106 GLU A CA 1
ATOM 808 C C . GLU A 1 106 ? 5.271 -3.020 -13.544 1.00 95.62 106 GLU A C 1
ATOM 810 O O . GLU A 1 106 ? 4.470 -3.959 -13.553 1.00 95.62 106 GLU A O 1
ATOM 815 N N . GLN A 1 107 ? 6.551 -3.206 -13.208 1.00 95.38 107 GLN A N 1
ATOM 816 C CA . GLN A 1 107 ? 7.052 -4.522 -12.809 1.00 95.38 107 GLN A CA 1
ATOM 817 C C . GLN A 1 107 ? 6.403 -5.035 -11.522 1.00 95.38 107 GLN A C 1
ATOM 819 O O . GLN A 1 107 ? 6.197 -6.242 -11.400 1.00 95.38 107 GLN A O 1
ATOM 824 N N . LEU A 1 108 ? 6.131 -4.160 -10.553 1.00 96.12 108 LEU A N 1
ATOM 825 C CA . LEU A 1 108 ? 5.452 -4.534 -9.314 1.00 96.12 108 LEU A CA 1
ATOM 826 C C . LEU A 1 108 ? 3.992 -4.898 -9.581 1.00 96.12 108 LEU A C 1
ATOM 828 O O . LEU A 1 108 ? 3.546 -5.944 -9.115 1.00 96.12 108 LEU A O 1
ATOM 832 N N . ALA A 1 109 ? 3.277 -4.111 -10.385 1.00 94.69 109 ALA A N 1
ATOM 833 C CA . ALA A 1 109 ? 1.905 -4.416 -10.779 1.00 94.69 109 ALA A CA 1
ATOM 834 C C . ALA A 1 109 ? 1.814 -5.797 -11.444 1.00 94.69 109 ALA A C 1
ATOM 836 O O . ALA A 1 109 ? 0.923 -6.569 -11.119 1.00 94.69 109 ALA A O 1
ATOM 837 N N . GLY A 1 110 ? 2.794 -6.173 -12.275 1.00 93.25 110 GLY A N 1
ATOM 838 C CA . GLY A 1 110 ? 2.868 -7.515 -12.861 1.00 93.25 110 GLY A CA 1
ATOM 839 C C . GLY A 1 110 ? 3.100 -8.666 -11.866 1.00 93.25 110 GLY A C 1
ATOM 840 O O . GLY A 1 110 ? 2.767 -9.805 -12.181 1.00 93.25 110 GLY A O 1
ATOM 841 N N . VAL A 1 111 ? 3.663 -8.404 -10.680 1.00 94.56 111 VAL A N 1
ATOM 842 C CA . VAL A 1 111 ? 3.844 -9.411 -9.611 1.00 94.56 111 VAL A CA 1
ATOM 843 C C . VAL A 1 111 ? 2.57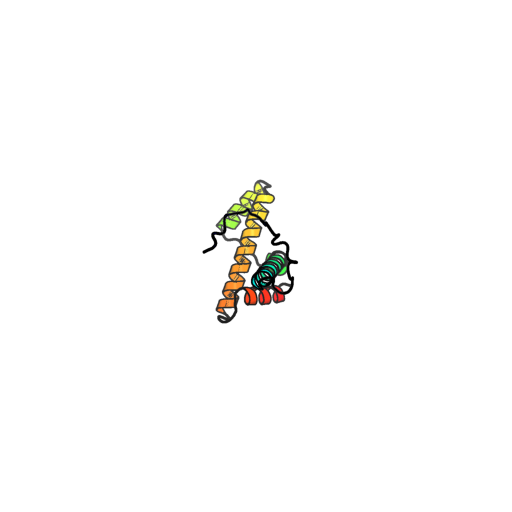6 -9.570 -8.772 1.00 94.56 111 VAL A C 1
ATOM 845 O O . VAL A 1 111 ? 2.268 -10.677 -8.340 1.00 94.56 111 VAL A O 1
ATOM 848 N N . TYR A 1 112 ? 1.861 -8.468 -8.546 1.00 92.31 112 TYR A N 1
ATOM 849 C CA . TYR A 1 112 ? 0.709 -8.385 -7.645 1.00 92.31 112 TYR A CA 1
ATOM 850 C C . TYR A 1 112 ? -0.655 -8.386 -8.369 1.00 92.31 112 TYR A C 1
ATOM 852 O O . TYR A 1 112 ? -1.676 -8.147 -7.716 1.00 92.31 112 TYR A O 1
ATOM 860 N N . ALA A 1 113 ? -0.671 -8.628 -9.685 1.00 81.38 113 ALA A N 1
ATOM 861 C CA . ALA A 1 113 ? -1.870 -8.723 -10.526 1.00 81.38 113 ALA A CA 1
ATOM 862 C C . ALA A 1 113 ? -2.708 -9.989 -10.289 1.00 81.38 113 ALA A C 1
ATOM 864 O O . ALA A 1 113 ? -2.139 -11.044 -9.925 1.00 81.38 113 ALA A O 1
#

Secondary structure (DSSP, 8-state):
--------------------GGGS-HHHHHHHHHHHHHHHHHT-HHHHTT-PPPHHHHHHHHHHHHHT-HHHHHHHHHHHHHHHHHHHHHHHHHH-TT--HHHHHHHHHHHH-